Protein AF-A0A1I4N328-F1 (afdb_monomer_lite)

Structure (mmCIF, N/CA/C/O backbone):
data_AF-A0A1I4N328-F1
#
_entry.id   AF-A0A1I4N328-F1
#
loop_
_atom_site.group_PDB
_atom_site.id
_atom_site.type_symbol
_atom_site.label_atom_id
_atom_site.label_alt_id
_atom_site.label_comp_id
_atom_site.label_asym_id
_atom_site.label_entity_id
_atom_site.label_seq_id
_atom_site.pdbx_PDB_ins_code
_atom_site.Cartn_x
_atom_site.Cartn_y
_atom_site.Cartn_z
_atom_site.occupancy
_atom_site.B_iso_or_equiv
_atom_site.auth_seq_id
_atom_site.auth_comp_id
_atom_site.auth_asym_id
_atom_site.auth_atom_id
_atom_site.pdbx_PDB_model_num
ATOM 1 N N . MET A 1 1 ? -12.703 -2.774 26.890 1.00 71.81 1 MET A N 1
ATOM 2 C CA . MET A 1 1 ? -12.107 -1.416 26.944 1.00 71.81 1 MET A CA 1
ATOM 3 C C . MET A 1 1 ? -12.031 -0.893 25.522 1.00 71.81 1 MET A C 1
ATOM 5 O O . MET A 1 1 ? -11.618 -1.660 24.663 1.00 71.81 1 MET A O 1
ATOM 9 N N . SER A 1 2 ? -12.435 0.352 25.278 1.00 88.75 2 SER A N 1
ATOM 10 C CA . SER A 1 2 ? -12.557 0.912 23.923 1.00 88.75 2 SER A CA 1
ATOM 11 C C . SER A 1 2 ? -11.309 1.696 23.498 1.00 88.75 2 SER A C 1
ATOM 13 O O . SER A 1 2 ? -10.636 2.287 24.343 1.00 88.75 2 SER A O 1
ATOM 15 N N . TRP A 1 3 ? -11.019 1.693 22.199 1.00 92.25 3 TRP A N 1
ATOM 16 C CA . TRP A 1 3 ? -9.970 2.464 21.531 1.00 92.25 3 TRP A CA 1
ATOM 17 C C . TRP A 1 3 ? -10.588 3.616 20.745 1.00 92.25 3 TRP A C 1
ATOM 19 O O . TRP A 1 3 ? -11.633 3.428 20.118 1.00 92.25 3 TRP A O 1
ATOM 29 N N . LYS A 1 4 ? -9.945 4.788 20.756 1.00 91.75 4 LYS A N 1
ATOM 30 C CA . LYS A 1 4 ? -10.374 5.949 19.964 1.00 91.75 4 LYS A CA 1
ATOM 31 C C . LYS A 1 4 ? -9.717 5.916 18.589 1.00 91.75 4 LYS A C 1
ATOM 33 O O . LYS A 1 4 ? -8.501 5.766 18.498 1.00 91.75 4 LYS A O 1
ATOM 38 N N . VAL A 1 5 ? -10.515 6.065 17.536 1.00 92.44 5 VAL A N 1
ATOM 39 C CA . VAL A 1 5 ? -10.042 6.032 16.149 1.00 92.44 5 VAL A CA 1
ATOM 40 C C . VAL A 1 5 ? -10.015 7.445 15.582 1.00 92.44 5 VAL A C 1
ATOM 42 O O . VAL A 1 5 ? -11.017 8.162 15.638 1.00 92.44 5 VAL A O 1
ATOM 45 N N . PHE A 1 6 ? -8.873 7.820 15.017 1.00 91.12 6 PHE A N 1
ATOM 46 C CA . PHE A 1 6 ? -8.604 9.134 14.455 1.00 91.12 6 PHE A CA 1
ATOM 47 C C . PHE A 1 6 ? -8.142 9.020 13.007 1.00 91.12 6 PHE A C 1
ATOM 49 O O . PHE A 1 6 ? -7.295 8.188 12.681 1.00 91.12 6 PHE A O 1
ATOM 56 N N . LEU A 1 7 ? -8.673 9.887 12.150 1.00 88.88 7 LEU A N 1
ATOM 57 C CA . LEU A 1 7 ? -8.215 10.015 10.773 1.00 88.88 7 LEU A CA 1
ATOM 58 C C . LEU A 1 7 ? -6.897 10.796 10.738 1.00 88.88 7 LEU A C 1
ATOM 60 O O . LEU A 1 7 ? -6.819 11.903 11.276 1.00 88.88 7 LEU A O 1
ATOM 64 N N . LEU A 1 8 ? -5.885 10.220 10.096 1.00 85.31 8 LEU A N 1
ATOM 65 C CA . LEU A 1 8 ? -4.608 10.870 9.829 1.00 85.31 8 LEU A CA 1
ATOM 66 C C . LEU A 1 8 ? -4.720 11.756 8.585 1.00 85.31 8 LEU A C 1
ATOM 68 O O . LEU A 1 8 ? -5.348 11.378 7.594 1.00 85.31 8 LEU A O 1
ATOM 72 N N . ASN A 1 9 ? -4.081 12.923 8.628 1.00 71.56 9 ASN A N 1
ATOM 73 C CA . ASN A 1 9 ? -3.922 13.770 7.451 1.00 71.56 9 ASN A CA 1
ATOM 74 C C . ASN A 1 9 ? -2.887 13.141 6.503 1.00 71.56 9 ASN A C 1
ATOM 76 O O . ASN A 1 9 ? -1.918 12.533 6.957 1.00 71.56 9 ASN A O 1
ATOM 80 N N . SER A 1 10 ? -3.102 13.270 5.191 1.00 60.66 10 SER A N 1
ATOM 81 C CA . SER A 1 10 ? -2.151 12.832 4.163 1.00 60.66 10 SER A CA 1
ATOM 82 C C . SER A 1 10 ? -1.477 14.056 3.525 1.00 60.66 10 SER A C 1
ATOM 84 O O . SER A 1 10 ? -2.204 14.964 3.112 1.00 60.66 10 SER A O 1
ATOM 86 N N . PRO A 1 11 ? -0.135 14.095 3.407 1.00 56.44 11 PRO A N 1
ATOM 87 C CA . PRO A 1 11 ? 0.816 13.091 3.889 1.00 56.44 11 PRO A CA 1
ATOM 88 C C . PRO A 1 11 ? 0.934 13.105 5.420 1.00 56.44 11 PRO A C 1
ATOM 90 O O . PRO A 1 11 ? 0.831 14.154 6.051 1.00 56.44 11 PRO A O 1
ATOM 93 N N . VAL A 1 12 ? 1.167 11.932 6.014 1.00 56.50 12 VAL A N 1
ATOM 94 C CA . VAL A 1 12 ? 1.395 11.814 7.459 1.00 56.50 12 VAL A CA 1
ATOM 95 C C . VAL A 1 12 ? 2.742 12.463 7.777 1.00 56.50 12 VAL A C 1
ATOM 97 O O . VAL A 1 12 ? 3.786 11.908 7.443 1.00 56.50 12 VAL A O 1
ATOM 100 N N . ASN A 1 13 ? 2.749 13.639 8.403 1.00 55.22 13 ASN A N 1
ATOM 101 C CA . ASN A 1 13 ? 3.988 14.249 8.877 1.00 55.22 13 ASN A CA 1
ATOM 102 C C . ASN A 1 13 ? 4.376 13.633 10.235 1.00 55.22 13 ASN A C 1
ATOM 104 O O . ASN A 1 13 ? 3.537 13.506 11.124 1.00 55.22 13 ASN A O 1
ATOM 108 N N . TYR A 1 14 ? 5.649 13.278 10.438 1.00 51.28 14 TYR A N 1
ATOM 109 C CA . TYR A 1 14 ? 6.171 12.811 11.732 1.00 51.28 14 TYR A CA 1
ATOM 110 C C . TYR A 1 14 ? 5.912 13.801 12.882 1.00 51.28 14 TYR A C 1
ATOM 112 O O . TYR A 1 14 ? 5.736 13.385 14.030 1.00 51.28 14 TYR A O 1
ATOM 120 N N . GLU A 1 15 ? 5.817 15.100 12.592 1.00 55.31 15 GLU A N 1
ATOM 121 C CA . GLU A 1 15 ? 5.377 16.091 13.576 1.00 55.31 15 GLU A CA 1
ATOM 122 C C . GLU A 1 15 ? 3.920 15.880 14.012 1.00 55.31 15 GLU A C 1
ATOM 124 O O . GLU A 1 15 ? 3.617 16.006 15.202 1.00 55.31 15 GLU A O 1
ATOM 129 N N . ASP A 1 16 ? 3.032 15.487 13.096 1.00 55.09 16 ASP A N 1
ATOM 130 C CA . ASP A 1 16 ? 1.643 15.145 13.416 1.00 55.09 16 ASP A CA 1
ATOM 131 C C . ASP A 1 16 ? 1.570 13.872 14.261 1.00 55.09 16 ASP A C 1
ATOM 133 O O . ASP A 1 16 ? 0.737 13.802 15.153 1.00 55.09 16 ASP A O 1
ATOM 137 N N . ILE A 1 17 ? 2.488 12.916 14.072 1.00 53.97 17 ILE A N 1
ATOM 138 C CA . ILE A 1 17 ? 2.623 11.704 14.906 1.00 53.97 17 ILE A CA 1
ATOM 139 C C . ILE A 1 17 ? 3.066 12.049 16.341 1.00 53.97 17 ILE A C 1
ATOM 141 O O . ILE A 1 17 ? 2.652 11.423 17.320 1.00 53.97 17 ILE A O 1
ATOM 145 N N . SER A 1 18 ? 3.932 13.055 16.494 1.00 54.38 18 SER A N 1
ATOM 146 C CA . SER A 1 18 ? 4.355 13.530 17.816 1.00 54.38 18 SER A CA 1
ATOM 147 C C . SER A 1 18 ? 3.244 14.297 18.545 1.00 54.38 18 SER A C 1
ATOM 149 O O . SER A 1 18 ? 3.065 14.106 19.749 1.00 54.38 18 SER A O 1
ATOM 151 N N . LYS A 1 19 ? 2.448 15.091 17.811 1.00 54.59 19 LYS A N 1
ATOM 152 C CA . LYS A 1 19 ? 1.283 15.833 18.323 1.00 54.59 19 LYS A CA 1
ATOM 153 C C . LYS A 1 19 ? 0.058 14.925 18.513 1.00 54.59 19 LYS A C 1
ATOM 155 O O . LYS A 1 19 ? -0.740 15.153 19.413 1.00 54.59 19 LYS A O 1
ATOM 160 N N . SER A 1 20 ? -0.056 13.829 17.760 1.00 53.00 20 SER A N 1
ATOM 161 C CA . SER A 1 20 ? -1.142 12.846 17.881 1.00 53.00 20 SER A CA 1
ATOM 162 C C . SER A 1 20 ? -1.080 12.017 19.158 1.00 53.00 20 SER A C 1
ATOM 164 O O . SER A 1 20 ? -2.052 11.335 19.479 1.00 53.00 20 SER A O 1
ATOM 166 N N . ARG A 1 21 ? 0.030 12.071 19.908 1.00 53.22 21 ARG A N 1
ATOM 167 C CA . ARG A 1 21 ? 0.123 11.452 21.237 1.00 53.22 21 ARG A CA 1
ATOM 168 C C . ARG A 1 21 ? -0.888 12.038 22.225 1.00 53.22 21 ARG A C 1
ATOM 170 O O . ARG A 1 21 ? -1.267 11.329 23.143 1.00 53.22 21 ARG A O 1
ATOM 177 N N . THR A 1 22 ? -1.371 13.266 22.019 1.00 58.72 22 THR A N 1
ATOM 178 C CA . THR A 1 22 ? -2.472 13.847 22.813 1.00 58.72 22 THR A CA 1
ATOM 179 C C . THR A 1 22 ? -3.839 13.705 22.134 1.00 58.72 22 THR A C 1
ATOM 181 O O . THR A 1 22 ? -4.870 13.761 22.803 1.00 58.72 22 THR A O 1
ATOM 184 N N . GLY A 1 23 ? -3.865 13.429 20.824 1.00 54.50 23 GLY A N 1
ATOM 185 C CA . GLY A 1 23 ? -5.084 13.386 20.006 1.00 54.50 23 GLY A CA 1
ATOM 186 C C . GLY A 1 23 ? -5.570 14.769 19.555 1.00 54.50 23 GLY A C 1
ATOM 187 O O . GLY A 1 23 ? -6.624 14.867 18.927 1.00 54.50 23 GLY A O 1
ATOM 188 N N . ASP A 1 24 ? -4.815 15.830 19.848 1.00 61.28 24 ASP A N 1
ATOM 189 C CA . ASP A 1 24 ? -5.171 17.193 19.465 1.00 61.28 24 ASP A CA 1
ATOM 190 C C . ASP A 1 24 ? -5.041 17.387 17.944 1.00 61.28 24 ASP A C 1
ATOM 192 O O . ASP A 1 24 ? -4.080 16.940 17.320 1.00 61.28 24 ASP A O 1
ATOM 196 N N . ASN A 1 25 ? -6.019 18.070 17.341 1.00 66.81 25 ASN A N 1
ATOM 197 C CA . ASN A 1 25 ? -6.123 18.369 15.901 1.00 66.81 25 ASN A CA 1
ATOM 198 C C . ASN A 1 25 ? -6.338 17.178 14.946 1.00 66.81 25 ASN A C 1
ATOM 200 O O . ASN A 1 25 ? -6.418 17.395 13.736 1.00 66.81 25 ASN A O 1
ATOM 204 N N . LEU A 1 26 ? -6.495 15.947 15.441 1.00 74.00 26 LEU A N 1
ATOM 205 C CA . LEU A 1 26 ? -6.933 14.827 14.606 1.00 74.00 26 LEU A CA 1
ATOM 206 C C . LEU A 1 26 ? -8.454 14.680 14.628 1.00 74.00 26 LEU A C 1
ATOM 208 O O . LEU A 1 26 ? -9.097 14.810 15.668 1.00 74.00 26 LEU A O 1
ATOM 212 N N . LYS A 1 27 ? -9.044 14.357 13.474 1.00 84.62 27 LYS A N 1
ATOM 213 C CA . LYS A 1 27 ? -10.492 14.153 13.363 1.00 84.62 27 LYS A CA 1
ATOM 214 C C . LYS A 1 27 ? -10.873 12.801 13.988 1.00 84.62 27 LYS A C 1
ATOM 216 O O . LYS A 1 27 ? -10.490 11.771 13.427 1.00 84.62 27 LYS A O 1
ATOM 221 N N . PRO A 1 28 ? -11.641 12.757 15.094 1.00 90.06 28 PRO A N 1
ATOM 222 C CA . PRO A 1 28 ? -12.161 11.500 15.613 1.00 90.06 28 PRO A CA 1
ATOM 223 C C . PRO A 1 28 ? -13.210 10.948 14.645 1.00 90.06 28 PRO A C 1
ATOM 225 O O . PRO A 1 28 ? -14.070 11.686 14.161 1.00 90.06 28 PRO A O 1
ATOM 228 N N . ILE A 1 29 ? -13.146 9.649 14.365 1.00 92.81 29 ILE A N 1
ATOM 229 C CA . ILE A 1 29 ? -14.078 8.987 13.440 1.00 92.81 29 ILE A CA 1
ATOM 230 C C . ILE A 1 29 ? -14.885 7.864 14.092 1.00 92.81 29 ILE A C 1
ATOM 232 O O . ILE A 1 29 ? -15.904 7.454 13.542 1.00 92.81 29 ILE A O 1
ATOM 236 N N . GLY A 1 30 ? -14.475 7.383 15.270 1.00 92.12 30 GLY A N 1
ATOM 237 C CA . GLY A 1 30 ? -15.235 6.371 15.995 1.00 92.12 30 GLY A CA 1
ATOM 238 C C . GLY A 1 30 ? -14.509 5.760 17.188 1.00 92.12 30 GLY A C 1
ATOM 239 O O . GLY A 1 30 ? -13.422 6.188 17.583 1.00 92.12 30 GLY A O 1
ATOM 240 N N . LEU A 1 31 ? -15.142 4.735 17.755 1.00 93.19 31 LEU A N 1
ATOM 241 C CA . LEU A 1 31 ? -14.604 3.893 18.817 1.00 93.19 31 LEU A CA 1
ATOM 242 C C . LEU A 1 31 ? -14.672 2.433 18.377 1.00 93.19 31 LEU A C 1
ATOM 244 O O . LEU A 1 31 ? -15.659 2.023 17.768 1.00 93.19 31 LEU A O 1
ATOM 248 N N . ILE A 1 32 ? -13.677 1.634 18.754 1.00 93.56 32 ILE A N 1
ATOM 249 C CA . ILE A 1 32 ? -13.736 0.175 18.603 1.00 93.56 32 ILE A CA 1
ATOM 250 C C . ILE A 1 32 ? -13.428 -0.519 19.926 1.00 93.56 32 ILE A C 1
ATOM 252 O O . ILE A 1 32 ? -12.672 -0.013 20.752 1.00 93.56 32 ILE A O 1
ATOM 256 N N . ASN A 1 33 ? -14.024 -1.689 20.149 1.00 92.69 33 ASN A N 1
ATOM 257 C CA . ASN A 1 33 ? -13.900 -2.423 21.417 1.00 92.69 33 ASN A CA 1
ATOM 258 C C . ASN A 1 33 ? -12.839 -3.530 21.389 1.00 92.69 33 ASN A C 1
ATOM 260 O O . ASN A 1 33 ? -12.570 -4.148 22.420 1.00 92.69 33 ASN A O 1
ATOM 264 N N . THR A 1 34 ? -12.221 -3.739 20.229 1.00 89.31 34 THR A N 1
AT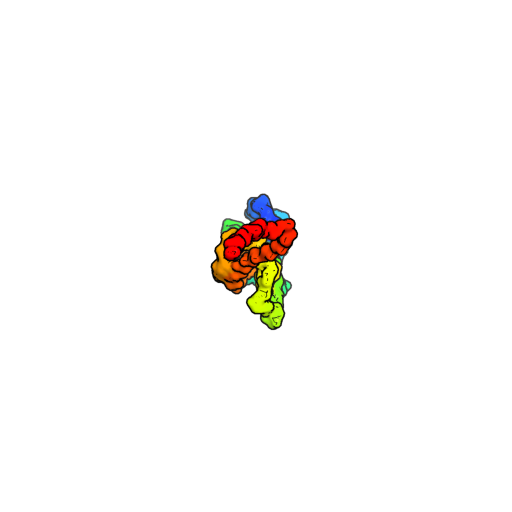OM 265 C CA . THR A 1 34 ? -11.178 -4.738 20.000 1.00 89.31 34 THR A CA 1
ATOM 266 C C . THR A 1 34 ? -9.884 -4.020 19.654 1.00 89.31 34 THR A C 1
ATOM 268 O O . THR A 1 34 ? -9.903 -3.031 18.927 1.00 89.31 34 THR A O 1
ATOM 271 N N . LYS A 1 35 ? -8.757 -4.499 20.189 1.00 90.31 35 LYS A N 1
ATOM 272 C CA . LYS A 1 35 ? -7.431 -3.992 19.824 1.00 90.31 35 LYS A CA 1
ATOM 273 C C . LYS A 1 35 ? -7.072 -4.522 18.426 1.00 90.31 35 LYS A C 1
ATOM 275 O O . LYS A 1 35 ? -6.936 -5.741 18.312 1.00 90.31 35 LYS A O 1
ATOM 280 N N . PRO A 1 36 ? -6.879 -3.662 17.414 1.00 92.31 36 PRO A N 1
ATOM 281 C CA . PRO A 1 36 ? -6.391 -4.097 16.118 1.00 92.31 36 PRO A CA 1
ATOM 282 C C . PRO A 1 36 ? -4.864 -4.205 16.137 1.00 92.31 36 PRO A C 1
ATOM 284 O O . PRO A 1 36 ? -4.191 -3.785 17.089 1.00 92.31 36 PRO A O 1
ATOM 287 N N . LYS A 1 37 ? -4.316 -4.773 15.074 1.00 92.88 37 LYS A N 1
ATOM 288 C CA . LYS A 1 37 ? -2.898 -4.737 14.731 1.00 92.88 37 LYS A CA 1
ATOM 289 C C . LYS A 1 37 ? -2.648 -3.622 13.720 1.00 92.88 37 LYS A C 1
ATOM 291 O O . LYS A 1 37 ? -3.556 -3.154 13.039 1.00 92.88 37 LYS A O 1
ATOM 296 N N . ILE A 1 38 ? -1.393 -3.189 13.638 1.00 90.44 38 ILE A N 1
ATOM 297 C CA . ILE A 1 38 ? -0.947 -2.387 12.496 1.00 90.44 38 ILE A CA 1
ATOM 298 C C . ILE A 1 38 ? -1.174 -3.223 11.234 1.00 90.44 38 ILE A C 1
ATOM 300 O O . ILE A 1 38 ? -0.979 -4.439 11.273 1.00 90.44 38 ILE A O 1
ATOM 304 N N . SER A 1 39 ? -1.608 -2.560 10.165 1.00 89.50 39 SER A N 1
ATOM 305 C CA . SER A 1 39 ? -2.001 -3.156 8.887 1.00 89.50 39 SER A CA 1
ATOM 306 C C . SER A 1 39 ? -3.352 -3.880 8.851 1.00 89.50 39 SER A C 1
ATOM 308 O O . SER A 1 39 ? -3.757 -4.311 7.774 1.00 89.50 39 SER A O 1
ATOM 310 N N . ASP A 1 40 ? -4.091 -3.951 9.963 1.00 94.50 40 ASP A N 1
ATOM 311 C CA . ASP A 1 40 ? -5.503 -4.348 9.918 1.00 94.50 40 ASP A CA 1
ATOM 312 C C . ASP A 1 40 ? -6.349 -3.280 9.197 1.00 94.50 40 ASP A C 1
ATOM 314 O O . ASP A 1 40 ? -5.996 -2.096 9.154 1.00 94.50 40 ASP A O 1
ATOM 318 N N . ASN A 1 41 ? -7.520 -3.686 8.699 1.00 95.12 41 ASN A N 1
ATOM 319 C CA . ASN A 1 41 ? -8.535 -2.787 8.152 1.00 95.12 41 ASN A CA 1
ATOM 320 C C . ASN A 1 41 ? -9.755 -2.727 9.082 1.00 95.12 41 ASN A C 1
ATOM 322 O O 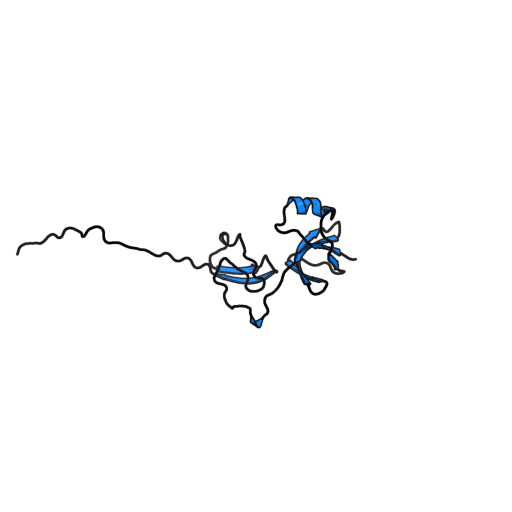. ASN A 1 41 ? -10.227 -3.745 9.588 1.00 95.12 41 ASN A O 1
ATOM 326 N N . LEU A 1 42 ? -10.273 -1.521 9.310 1.00 95.19 42 LEU A N 1
ATOM 327 C CA . LEU A 1 42 ? -11.451 -1.250 10.129 1.00 95.19 42 LEU A CA 1
ATOM 328 C C . LEU A 1 42 ? -12.591 -0.750 9.248 1.00 95.19 42 LEU A C 1
ATOM 330 O O . LEU A 1 42 ? -12.387 0.141 8.428 1.00 95.19 42 LEU A O 1
ATOM 334 N N . GLN A 1 43 ? -13.803 -1.248 9.477 1.00 94.00 43 GLN A N 1
ATOM 335 C CA . GLN A 1 43 ? -15.010 -0.697 8.866 1.00 94.00 43 GLN A CA 1
ATOM 336 C C . GLN A 1 43 ? -15.771 0.147 9.893 1.00 94.00 43 GLN A C 1
ATOM 338 O O . GLN A 1 43 ? -16.178 -0.353 10.942 1.00 94.00 43 GLN A O 1
ATOM 343 N N . ILE A 1 44 ? -15.959 1.435 9.603 1.00 93.81 44 ILE A N 1
ATOM 344 C CA . ILE A 1 44 ? -16.685 2.383 10.460 1.00 93.81 44 ILE A CA 1
ATOM 345 C C . ILE A 1 44 ? -17.618 3.198 9.564 1.00 93.81 44 ILE A C 1
ATOM 347 O O . ILE A 1 44 ? -17.163 3.827 8.614 1.00 93.81 44 ILE A O 1
ATOM 351 N N . ASN A 1 45 ? -18.923 3.200 9.855 1.00 92.31 45 ASN A N 1
ATOM 352 C CA . ASN A 1 45 ? -19.937 3.924 9.070 1.00 92.31 45 ASN A CA 1
ATOM 353 C C . ASN A 1 45 ? -19.864 3.630 7.555 1.00 92.31 45 ASN A C 1
ATOM 355 O O . ASN A 1 45 ? -19.864 4.552 6.742 1.00 92.31 45 ASN A O 1
ATOM 359 N N . ASN A 1 46 ? -19.760 2.349 7.183 1.00 91.75 46 ASN A N 1
ATOM 360 C CA . ASN A 1 46 ? -19.619 1.858 5.802 1.00 91.75 46 ASN A CA 1
ATOM 361 C C . ASN A 1 46 ? -18.374 2.342 5.037 1.00 91.75 46 ASN A C 1
ATOM 363 O O . ASN A 1 46 ? -18.261 2.082 3.845 1.00 91.75 46 ASN A O 1
ATOM 367 N N . LYS A 1 47 ? -17.425 2.996 5.706 1.00 94.25 47 LYS A N 1
ATOM 368 C CA . LYS A 1 47 ? -16.119 3.341 5.144 1.00 94.25 47 LYS A CA 1
ATOM 369 C C . LYS A 1 47 ? -15.047 2.421 5.700 1.00 94.25 47 LYS A C 1
ATOM 371 O O . LYS A 1 47 ? -15.166 1.948 6.834 1.00 94.25 47 LYS A O 1
ATOM 376 N N . ILE A 1 48 ? -14.010 2.188 4.904 1.00 94.69 48 ILE A N 1
ATOM 377 C CA . ILE A 1 48 ? -12.889 1.329 5.272 1.00 94.69 48 ILE A CA 1
ATOM 378 C C . ILE A 1 48 ? -11.681 2.199 5.602 1.00 94.69 48 ILE A C 1
ATOM 380 O O . ILE A 1 48 ? -11.395 3.202 4.947 1.00 94.69 48 ILE A O 1
ATOM 384 N N . TYR A 1 49 ? -10.982 1.811 6.659 1.00 94.06 49 TYR A N 1
ATOM 385 C CA . TYR A 1 49 ? -9.860 2.540 7.212 1.00 94.06 49 TYR A CA 1
ATOM 386 C C . TYR A 1 49 ? -8.696 1.593 7.485 1.00 94.06 49 TYR A C 1
ATOM 388 O O . TYR A 1 49 ? -8.855 0.616 8.213 1.00 94.06 49 TYR A O 1
ATOM 396 N N . HIS A 1 50 ? -7.521 1.903 6.949 1.00 94.00 50 HIS A N 1
ATOM 397 C CA . HIS A 1 50 ? -6.303 1.136 7.185 1.00 94.00 50 HIS A CA 1
ATOM 398 C C . HIS A 1 50 ? -5.608 1.596 8.470 1.00 94.00 50 HIS A C 1
ATOM 400 O O . HIS A 1 50 ? -5.408 2.799 8.664 1.00 94.00 50 HIS A O 1
ATOM 406 N N . VAL A 1 51 ? -5.229 0.662 9.348 1.00 93.06 51 VAL A N 1
ATOM 407 C CA . VAL A 1 51 ? -4.547 0.968 10.614 1.00 93.06 51 VAL A CA 1
ATOM 408 C C . VAL A 1 51 ? -3.069 1.247 10.373 1.00 93.06 51 VAL A C 1
ATOM 410 O O . VAL A 1 51 ? -2.272 0.338 10.151 1.00 93.06 51 VAL A O 1
ATOM 413 N N . CYS A 1 52 ? -2.691 2.518 10.504 1.00 88.31 52 CYS A N 1
ATOM 414 C CA . CYS A 1 52 ? -1.319 2.984 10.302 1.00 88.31 52 CYS A CA 1
ATOM 415 C C . CYS A 1 52 ? -0.545 3.144 11.618 1.00 88.31 52 CYS A C 1
ATOM 417 O O . CYS A 1 52 ? 0.683 3.149 11.615 1.00 88.31 52 CYS A O 1
ATOM 419 N N . MET A 1 53 ? -1.240 3.312 12.749 1.00 87.75 53 MET A N 1
ATOM 420 C CA . MET A 1 53 ? -0.604 3.624 14.031 1.00 87.75 53 MET A CA 1
ATOM 421 C C . MET A 1 53 ? -1.424 3.139 15.226 1.00 87.75 53 MET A C 1
ATOM 423 O O . MET A 1 53 ? -2.649 3.265 15.240 1.00 87.75 53 MET A O 1
ATOM 427 N N . LEU A 1 54 ? -0.728 2.674 16.269 1.00 89.56 54 LEU A N 1
ATOM 428 C CA . LEU A 1 54 ? -1.292 2.367 17.584 1.00 89.56 54 LEU A CA 1
ATOM 429 C C . LEU A 1 54 ? -0.545 3.137 18.679 1.00 89.56 54 LEU A C 1
ATOM 431 O O . LEU A 1 54 ? 0.670 3.002 18.811 1.00 89.56 54 LEU A O 1
ATOM 435 N N . VAL A 1 55 ? -1.275 3.887 19.505 1.00 86.88 55 VAL A N 1
ATOM 436 C CA . VAL A 1 55 ? -0.747 4.534 20.718 1.00 86.88 55 VAL A CA 1
ATOM 437 C C . VAL A 1 55 ? -1.323 3.807 21.928 1.00 86.88 55 VAL A C 1
ATOM 439 O O . VAL A 1 55 ? -2.505 3.941 22.239 1.00 86.88 55 VAL A O 1
ATOM 442 N N . PHE A 1 56 ? -0.502 2.988 22.587 1.00 84.62 56 PHE A N 1
ATOM 443 C CA . PHE A 1 56 ? -0.966 2.062 23.627 1.00 84.62 56 PHE A CA 1
ATOM 444 C C . PHE A 1 56 ? -1.415 2.744 24.918 1.00 84.62 56 PHE A C 1
ATOM 446 O O . PHE A 1 56 ? -2.435 2.341 25.476 1.00 84.62 56 PHE A O 1
ATOM 453 N N . GLU A 1 57 ? -0.669 3.749 25.376 1.00 83.12 57 GLU A N 1
ATOM 454 C CA . GLU A 1 57 ? -0.935 4.456 26.637 1.00 83.12 57 GLU A CA 1
ATOM 455 C C . GLU A 1 57 ? -2.313 5.133 26.602 1.00 83.12 57 GLU A C 1
ATOM 457 O O . GLU A 1 57 ? -3.150 4.892 27.471 1.00 83.12 57 GLU A O 1
ATOM 462 N N . GLU A 1 58 ? -2.597 5.852 25.515 1.00 79.81 58 GLU A N 1
ATOM 463 C CA . GLU A 1 58 ? -3.844 6.603 25.318 1.00 79.81 58 GLU A CA 1
ATOM 464 C C . GLU A 1 58 ? -4.962 5.802 24.621 1.00 79.81 58 GLU A C 1
ATOM 466 O O . GLU A 1 58 ? -6.108 6.248 24.528 1.00 79.81 58 GLU A O 1
ATOM 471 N N . LYS A 1 59 ? -4.653 4.589 24.139 1.00 87.38 59 LYS A N 1
ATOM 472 C CA . LYS A 1 59 ? -5.541 3.727 23.331 1.00 87.38 59 LYS A CA 1
ATOM 473 C C . LYS A 1 59 ? -6.061 4.417 22.071 1.00 87.38 59 LYS A C 1
ATOM 475 O O . LYS A 1 59 ? -7.260 4.367 21.769 1.00 87.38 59 LYS A O 1
ATOM 480 N N . TYR A 1 60 ? -5.160 5.053 21.328 1.00 88.94 60 TYR A N 1
ATOM 481 C CA . TYR A 1 60 ? -5.481 5.708 20.060 1.00 88.94 60 TYR A CA 1
ATOM 482 C C . TYR A 1 60 ? -5.081 4.853 18.869 1.00 88.94 60 TYR A C 1
ATOM 484 O O . TYR A 1 60 ? -4.094 4.115 18.905 1.00 88.94 60 TYR A O 1
ATOM 492 N N . ILE A 1 61 ? -5.866 4.979 17.809 1.00 91.19 61 ILE A N 1
ATOM 493 C CA . ILE A 1 61 ? -5.647 4.325 16.529 1.00 91.19 61 ILE A CA 1
ATOM 494 C C . ILE A 1 61 ? -5.635 5.420 15.476 1.00 91.19 61 ILE A C 1
ATOM 496 O O . ILE A 1 61 ? -6.637 6.110 15.290 1.00 91.19 61 ILE A O 1
ATOM 500 N N . GLY A 1 62 ? -4.497 5.576 14.810 1.00 89.31 62 GLY A N 1
ATOM 501 C CA . GLY A 1 62 ? -4.374 6.432 13.639 1.00 89.31 62 GLY A CA 1
ATOM 502 C C . GLY A 1 62 ? -4.678 5.619 12.392 1.00 89.31 62 GLY A C 1
ATOM 503 O O . GLY A 1 62 ? -4.048 4.581 12.167 1.00 89.31 62 GLY A O 1
ATOM 504 N N . VAL A 1 63 ? -5.633 6.082 11.593 1.00 91.31 63 VAL A N 1
ATOM 505 C CA . VAL A 1 63 ? -6.039 5.403 10.363 1.00 91.31 63 VAL A CA 1
ATOM 506 C C . VAL A 1 63 ? -6.033 6.322 9.153 1.00 91.31 63 VAL A C 1
ATOM 508 O O . VAL A 1 63 ? -6.196 7.534 9.278 1.00 91.31 63 VAL A O 1
ATOM 511 N N . ARG A 1 64 ? -5.914 5.726 7.969 1.00 91.12 64 ARG A N 1
ATOM 512 C CA . ARG A 1 64 ? -6.130 6.382 6.674 1.00 91.12 64 ARG A CA 1
ATOM 513 C C . ARG A 1 64 ? -7.387 5.805 6.028 1.00 91.12 64 ARG A C 1
ATOM 515 O O . ARG A 1 64 ? -7.573 4.593 6.057 1.00 91.12 64 ARG A O 1
ATOM 522 N N . GLU A 1 65 ? -8.248 6.652 5.468 1.00 92.75 65 GLU A N 1
ATOM 523 C CA . GLU A 1 65 ? -9.393 6.183 4.670 1.00 92.75 65 GLU A CA 1
ATOM 524 C C . GLU A 1 65 ? -8.880 5.510 3.393 1.00 92.75 65 GLU A C 1
ATOM 526 O O . GLU A 1 65 ? -7.993 6.051 2.731 1.00 92.75 65 GLU A O 1
ATOM 531 N N . ILE A 1 66 ? -9.412 4.332 3.075 1.00 92.38 66 ILE A N 1
ATOM 532 C CA . ILE A 1 66 ? -9.079 3.589 1.860 1.00 92.38 66 ILE A CA 1
ATOM 533 C C . ILE A 1 66 ? -10.356 3.143 1.150 1.00 92.38 66 ILE A C 1
ATOM 535 O O . ILE A 1 66 ? -11.407 2.965 1.769 1.00 92.38 66 ILE A O 1
ATOM 539 N N . SER A 1 67 ? -10.236 2.927 -0.152 1.00 91.31 67 SER A N 1
ATOM 540 C CA . SER A 1 67 ? -11.231 2.255 -0.980 1.00 91.31 67 SER A CA 1
ATOM 541 C C . SER A 1 67 ? -10.590 1.038 -1.626 1.00 91.31 67 SER A C 1
ATOM 543 O O . SER A 1 67 ? -9.398 1.058 -1.940 1.00 91.31 67 SER A O 1
ATOM 545 N N . PHE A 1 68 ? -11.391 -0.001 -1.824 1.00 90.38 68 PHE A N 1
ATOM 546 C CA . PHE A 1 68 ? -11.024 -1.115 -2.681 1.00 90.38 68 PHE A CA 1
ATOM 547 C C . PHE A 1 68 ? -11.697 -0.944 -4.038 1.00 90.38 68 PHE A C 1
ATOM 549 O O . PHE A 1 68 ? -12.795 -0.392 -4.113 1.00 90.38 68 PHE A O 1
ATOM 556 N N . VAL A 1 69 ? -11.010 -1.386 -5.081 1.00 86.94 69 VAL A N 1
ATOM 557 C CA . VAL A 1 69 ? -11.619 -1.679 -6.377 1.00 86.94 69 VAL A CA 1
ATOM 558 C C . VAL A 1 69 ? -12.501 -2.918 -6.204 1.00 86.94 69 VAL A C 1
ATOM 560 O O . VAL A 1 69 ? -12.178 -3.785 -5.385 1.00 86.94 69 VAL A O 1
ATOM 563 N N . ASP A 1 70 ? -13.623 -2.978 -6.919 1.00 82.69 70 ASP A N 1
ATOM 564 C CA . ASP A 1 70 ? -14.503 -4.147 -6.879 1.00 82.69 70 ASP A CA 1
ATOM 565 C C . ASP A 1 70 ? -13.736 -5.394 -7.344 1.00 82.69 70 ASP A C 1
ATOM 567 O O . ASP A 1 70 ? -12.893 -5.306 -8.233 1.00 82.69 70 ASP A O 1
ATOM 571 N N . GLU A 1 71 ? -14.007 -6.560 -6.746 1.00 78.12 71 GLU A N 1
ATOM 572 C CA . GLU A 1 71 ? -13.255 -7.794 -7.047 1.00 78.12 71 GLU A CA 1
ATOM 573 C C . GLU A 1 71 ? -13.273 -8.142 -8.546 1.00 78.12 71 GLU A C 1
ATOM 575 O O . GLU A 1 71 ? -12.259 -8.592 -9.075 1.00 78.12 71 GLU A O 1
ATOM 580 N N . ASP A 1 72 ? -14.384 -7.861 -9.235 1.00 79.12 72 ASP A N 1
ATOM 581 C CA . ASP A 1 72 ? -14.552 -8.080 -10.679 1.00 79.12 72 ASP A CA 1
ATOM 582 C C . ASP A 1 72 ? -13.755 -7.085 -11.553 1.00 79.12 72 ASP A C 1
ATOM 584 O O . ASP A 1 72 ? -13.582 -7.308 -12.751 1.00 79.12 72 ASP A O 1
ATOM 588 N N . GLU A 1 73 ? -13.285 -5.979 -10.969 1.00 73.50 73 GLU A N 1
ATOM 589 C CA . GLU A 1 73 ? -12.512 -4.914 -11.623 1.00 73.50 73 GLU A CA 1
ATOM 590 C C . GLU A 1 73 ? -11.012 -4.973 -11.284 1.00 73.50 73 GLU A C 1
ATOM 592 O O . GLU A 1 73 ? -10.228 -4.158 -11.781 1.00 73.50 73 GLU A O 1
ATOM 597 N N . VAL A 1 74 ? -10.586 -5.921 -10.442 1.00 76.12 74 VAL A N 1
ATOM 598 C CA . VAL A 1 74 ? -9.168 -6.127 -10.143 1.00 76.12 74 VAL A CA 1
ATOM 599 C C . VAL A 1 74 ? -8.489 -6.681 -11.393 1.00 76.12 74 VAL A C 1
ATOM 601 O O . VAL A 1 74 ? -8.620 -7.860 -11.715 1.00 76.12 74 VAL A O 1
ATOM 604 N N . ASP A 1 75 ? -7.747 -5.826 -12.098 1.00 65.88 75 ASP A N 1
ATOM 605 C CA . ASP A 1 75 ? -6.859 -6.276 -13.167 1.00 65.88 75 ASP A CA 1
ATOM 606 C C . ASP A 1 75 ? -5.807 -7.232 -12.583 1.00 65.88 75 ASP A C 1
ATOM 608 O O . ASP A 1 75 ? -5.207 -6.968 -11.532 1.00 65.88 75 ASP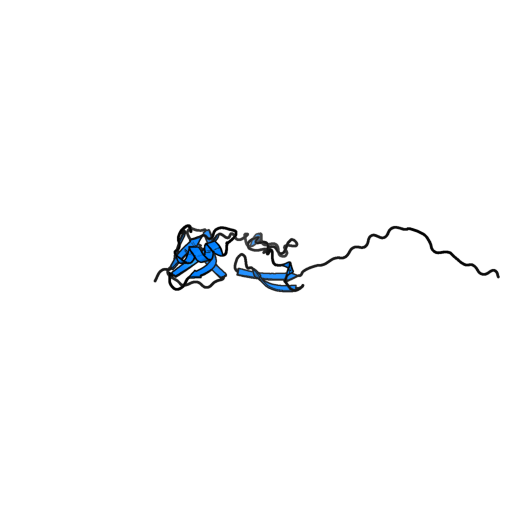 A O 1
ATOM 612 N N . GLU A 1 76 ? -5.572 -8.343 -13.280 1.00 65.50 76 GLU A N 1
ATOM 613 C CA . GLU A 1 76 ? -4.540 -9.313 -12.933 1.00 65.50 76 GLU A CA 1
ATOM 614 C C . GLU A 1 76 ? -3.138 -8.679 -12.950 1.00 65.50 76 GLU A C 1
ATOM 616 O O . GLU A 1 76 ? -2.227 -9.196 -12.299 1.00 65.50 76 GLU A O 1
ATOM 621 N N . THR A 1 77 ? -2.912 -7.575 -13.681 1.00 64.62 77 THR A N 1
ATOM 622 C CA . THR A 1 77 ? -1.610 -6.889 -13.713 1.00 64.62 77 THR A CA 1
ATOM 623 C C . THR A 1 77 ? -1.735 -5.380 -13.938 1.00 64.62 77 THR A C 1
ATOM 625 O O . THR A 1 77 ? -2.070 -4.926 -15.024 1.00 64.62 77 THR A O 1
ATOM 628 N N . VAL A 1 78 ? -1.335 -4.576 -12.945 1.00 69.31 78 VAL A N 1
ATOM 629 C CA . VAL A 1 78 ? -1.137 -3.129 -13.137 1.00 69.31 78 VAL A CA 1
ATOM 630 C C . VAL A 1 78 ? 0.310 -2.868 -13.554 1.00 69.31 78 VAL A C 1
ATOM 632 O O . VAL A 1 78 ? 1.238 -3.100 -12.781 1.00 69.31 78 VAL A O 1
ATOM 635 N N . GLU A 1 79 ? 0.513 -2.398 -14.786 1.00 66.38 79 GLU A N 1
ATOM 636 C CA . GLU A 1 79 ? 1.852 -2.282 -15.389 1.00 66.38 79 GLU A CA 1
ATOM 637 C C . GLU A 1 79 ? 2.603 -0.983 -15.041 1.00 66.38 79 GLU A C 1
ATOM 639 O O . GLU A 1 79 ? 3.778 -0.840 -15.381 1.00 66.38 79 GLU A O 1
ATOM 644 N N . GLU A 1 80 ? 1.970 -0.042 -14.333 1.00 70.25 80 GLU A N 1
ATOM 645 C CA . GLU A 1 80 ? 2.530 1.292 -14.100 1.00 70.25 80 GLU A CA 1
ATOM 646 C C . GLU A 1 80 ? 2.785 1.608 -12.615 1.00 70.25 80 GLU A C 1
ATOM 648 O O . GLU A 1 80 ? 1.956 1.357 -11.736 1.00 70.25 80 GLU A O 1
ATOM 653 N N . ASN A 1 81 ? 3.945 2.227 -12.350 1.00 77.56 81 ASN A N 1
ATOM 654 C CA . ASN A 1 81 ? 4.308 2.919 -11.103 1.00 77.56 81 ASN A CA 1
ATOM 655 C C . ASN A 1 81 ? 4.145 2.127 -9.791 1.00 77.56 81 ASN A C 1
ATOM 657 O O . ASN A 1 81 ? 3.929 2.732 -8.749 1.00 77.56 81 ASN A O 1
ATOM 661 N N . PHE A 1 82 ? 4.261 0.794 -9.810 1.00 87.31 82 PHE A N 1
ATOM 662 C CA . PHE A 1 82 ? 4.036 -0.046 -8.620 1.00 87.31 82 PHE A CA 1
ATOM 663 C C . PHE A 1 82 ? 2.706 0.305 -7.924 1.00 87.31 82 PHE A C 1
ATOM 665 O O . PHE A 1 82 ? 2.644 0.703 -6.758 1.00 87.31 82 PHE A O 1
ATOM 672 N N . THR A 1 83 ? 1.621 0.215 -8.686 1.00 91.00 83 THR A N 1
ATOM 673 C CA . THR A 1 83 ? 0.278 0.525 -8.195 1.00 91.00 83 THR A CA 1
ATOM 674 C C . THR A 1 83 ? -0.376 -0.737 -7.643 1.00 91.00 83 THR A C 1
ATOM 676 O O . THR A 1 83 ? -0.426 -1.770 -8.307 1.00 91.00 83 THR A O 1
ATOM 679 N N . CYS A 1 84 ? -0.897 -0.674 -6.418 1.00 91.38 84 CYS A N 1
ATOM 680 C CA . CYS A 1 84 ? -1.637 -1.785 -5.834 1.00 91.38 84 CYS A CA 1
ATOM 681 C C . CYS A 1 84 ? -2.952 -2.016 -6.599 1.00 91.38 84 CYS A C 1
ATOM 683 O O . CYS A 1 84 ? -3.777 -1.100 -6.627 1.00 91.38 84 CYS A O 1
ATOM 685 N N . PRO A 1 85 ? -3.216 -3.228 -7.119 1.00 91.62 85 PRO A N 1
ATOM 686 C CA . PRO A 1 85 ? -4.426 -3.494 -7.901 1.00 91.62 85 PRO A CA 1
ATOM 687 C C . PRO A 1 85 ? -5.702 -3.374 -7.054 1.00 91.62 85 PRO A C 1
ATOM 689 O O . PRO A 1 85 ? -6.742 -2.944 -7.538 1.00 91.62 85 PRO A O 1
ATOM 692 N N . TYR A 1 86 ? -5.603 -3.658 -5.752 1.00 92.00 86 TYR A N 1
ATOM 693 C CA . TYR A 1 86 ? -6.747 -3.651 -4.844 1.00 92.00 86 TYR A CA 1
ATOM 694 C C . TYR A 1 86 ? -7.164 -2.257 -4.381 1.00 92.00 86 TYR A C 1
ATOM 696 O O . TYR A 1 86 ? -8.353 -1.998 -4.262 1.00 92.00 86 TYR A O 1
ATOM 704 N N . CYS A 1 87 ? -6.219 -1.365 -4.065 1.00 91.00 87 CYS A N 1
ATOM 705 C CA . CYS A 1 87 ? -6.535 -0.062 -3.454 1.00 91.00 87 CYS A CA 1
ATOM 706 C C . CYS A 1 87 ? -6.025 1.149 -4.239 1.00 91.00 87 CYS A C 1
ATOM 708 O O . CYS A 1 87 ? -6.182 2.279 -3.779 1.00 91.00 87 CYS A O 1
ATOM 710 N N . GLN A 1 88 ? -5.384 0.919 -5.389 1.00 90.19 88 GLN A N 1
ATOM 711 C CA . GLN A 1 88 ? -4.822 1.952 -6.266 1.00 90.19 88 GLN A CA 1
ATOM 712 C C . GLN A 1 88 ? -3.751 2.834 -5.597 1.00 90.19 88 GLN A C 1
ATOM 714 O O . GLN A 1 88 ? -3.388 3.895 -6.101 1.00 90.19 88 GLN A O 1
ATOM 719 N N . TYR A 1 89 ? -3.208 2.398 -4.455 1.00 89.75 89 TYR A N 1
ATOM 720 C CA . TYR A 1 89 ? -2.071 3.053 -3.819 1.00 89.75 89 TYR A CA 1
ATOM 721 C C . TYR A 1 89 ? -0.802 2.843 -4.651 1.00 89.75 89 TYR A C 1
ATOM 723 O O . TYR A 1 89 ? -0.428 1.703 -4.924 1.00 89.75 89 TYR A O 1
ATOM 731 N N . ILE A 1 90 ? -0.136 3.944 -4.995 1.00 90.62 90 ILE A N 1
ATOM 732 C CA . ILE A 1 90 ? 1.174 3.983 -5.655 1.00 90.62 90 ILE A CA 1
ATOM 733 C C . ILE A 1 90 ? 2.251 3.987 -4.570 1.00 90.62 90 ILE A C 1
ATOM 735 O O . ILE A 1 90 ? 2.241 4.876 -3.715 1.00 90.62 90 ILE A O 1
ATOM 739 N N . ASP A 1 91 ? 3.165 3.014 -4.592 1.00 89.69 91 ASP A N 1
ATOM 740 C CA . ASP A 1 91 ? 4.280 2.953 -3.639 1.00 89.69 91 ASP A CA 1
ATOM 741 C C . ASP A 1 91 ? 5.449 3.845 -4.111 1.00 89.69 91 ASP A C 1
ATOM 743 O O . ASP A 1 91 ? 6.126 3.494 -5.083 1.00 89.69 91 ASP A O 1
ATOM 747 N N . PRO A 1 92 ? 5.708 4.999 -3.458 1.00 86.69 92 PRO A N 1
ATOM 748 C CA . PRO A 1 92 ? 6.780 5.908 -3.867 1.00 86.69 92 PRO A CA 1
ATOM 749 C C . PRO A 1 92 ? 8.178 5.317 -3.639 1.00 86.69 92 PRO A C 1
ATOM 751 O O . PRO A 1 92 ? 9.129 5.749 -4.289 1.00 86.69 92 PRO A O 1
ATOM 754 N N . ASP A 1 93 ? 8.292 4.312 -2.766 1.00 86.88 93 ASP A N 1
ATOM 755 C CA . ASP A 1 93 ? 9.553 3.675 -2.386 1.00 86.88 93 ASP A CA 1
ATOM 756 C C . ASP A 1 93 ? 9.778 2.363 -3.164 1.00 86.88 93 ASP A C 1
ATOM 758 O O . ASP A 1 93 ? 10.714 1.609 -2.899 1.00 86.88 93 ASP A O 1
ATOM 762 N N . ALA A 1 94 ? 8.960 2.083 -4.189 1.00 88.75 94 ALA A N 1
ATOM 763 C CA . ALA A 1 94 ? 9.061 0.873 -5.009 1.00 88.75 94 ALA A CA 1
ATOM 764 C C . ALA A 1 94 ? 10.399 0.712 -5.753 1.00 88.75 94 ALA A C 1
ATOM 766 O O . ALA A 1 94 ? 10.743 -0.386 -6.199 1.00 88.75 94 ALA A O 1
ATOM 767 N N . PHE A 1 95 ? 11.163 1.795 -5.900 1.00 86.81 95 PHE A N 1
ATOM 768 C CA . PHE A 1 95 ? 12.521 1.769 -6.446 1.00 86.81 95 PHE A CA 1
ATOM 769 C C . PHE A 1 95 ? 13.502 0.986 -5.548 1.00 86.81 95 PHE A C 1
ATOM 771 O O . PHE A 1 95 ? 14.453 0.405 -6.063 1.00 86.81 95 PHE A O 1
ATOM 778 N N . GLU A 1 96 ? 13.258 0.912 -4.237 1.00 89.06 96 GLU A N 1
ATOM 779 C CA . GLU A 1 96 ? 14.132 0.201 -3.290 1.00 89.06 96 GLU A CA 1
ATOM 780 C C . GLU A 1 96 ? 13.898 -1.314 -3.273 1.00 89.06 96 GLU A C 1
ATOM 782 O O . GLU A 1 96 ? 14.638 -2.057 -2.630 1.00 89.06 96 GLU A O 1
ATOM 787 N N . LEU A 1 97 ? 12.862 -1.785 -3.968 1.00 90.50 97 LEU A N 1
ATOM 788 C CA . LEU A 1 97 ? 12.539 -3.202 -4.035 1.00 90.50 97 LEU A CA 1
ATOM 789 C C . LEU A 1 97 ? 13.490 -3.959 -4.961 1.00 90.50 97 LEU A C 1
ATOM 791 O O . LEU A 1 97 ? 14.080 -3.395 -5.890 1.00 90.50 97 LEU A O 1
ATOM 795 N N . GLU A 1 98 ? 13.562 -5.264 -4.716 1.00 93.06 98 GLU A N 1
ATOM 796 C CA . GLU A 1 98 ? 14.142 -6.235 -5.638 1.00 93.06 98 GLU A CA 1
ATOM 797 C C . GLU A 1 98 ? 13.385 -6.233 -6.977 1.00 93.06 98 GLU A C 1
ATOM 799 O O . GLU A 1 98 ? 12.326 -5.617 -7.126 1.00 93.06 98 GLU A O 1
ATOM 804 N N . ASP A 1 99 ? 13.917 -6.927 -7.979 1.00 93.12 99 ASP A N 1
ATOM 805 C CA . ASP A 1 99 ? 13.275 -6.965 -9.294 1.00 93.12 99 ASP A CA 1
ATOM 806 C C . ASP A 1 99 ? 12.040 -7.877 -9.340 1.00 93.12 99 ASP A C 1
ATOM 808 O O . ASP A 1 99 ? 11.226 -7.745 -10.244 1.00 93.12 99 ASP A O 1
ATOM 812 N N . GLU A 1 100 ? 11.833 -8.773 -8.378 1.00 94.38 100 GLU A N 1
ATOM 813 C CA . GLU A 1 100 ? 10.598 -9.552 -8.253 1.00 94.38 100 GLU A CA 1
ATOM 814 C C . GLU A 1 100 ? 10.361 -9.999 -6.811 1.00 94.38 100 GLU A C 1
ATOM 816 O O . GLU A 1 100 ? 11.298 -10.132 -6.022 1.00 94.38 100 GLU A O 1
ATOM 821 N N . GLY A 1 101 ? 9.101 -10.253 -6.456 1.00 94.88 101 GLY A N 1
ATOM 822 C CA . GLY A 1 101 ? 8.770 -10.801 -5.146 1.00 94.88 101 GLY A CA 1
ATOM 823 C C . GLY A 1 101 ? 7.297 -10.717 -4.776 1.00 94.88 101 GLY A C 1
ATOM 824 O O . GLY A 1 101 ? 6.441 -10.347 -5.578 1.00 94.88 101 GLY A O 1
ATOM 825 N N . GLU A 1 102 ? 7.021 -11.061 -3.521 1.00 95.81 102 GLU A N 1
ATOM 826 C CA . GLU A 1 102 ? 5.711 -10.971 -2.878 1.00 95.81 102 GLU A CA 1
ATOM 827 C C . GLU A 1 102 ? 5.838 -10.105 -1.620 1.00 95.81 102 GLU A C 1
ATOM 829 O O . GLU A 1 102 ? 6.846 -10.161 -0.910 1.00 95.81 102 GLU A O 1
ATOM 834 N N . ARG A 1 103 ? 4.846 -9.252 -1.357 1.00 93.12 103 ARG A N 1
ATOM 835 C CA . ARG A 1 103 ? 4.794 -8.409 -0.153 1.00 93.12 103 ARG A CA 1
ATOM 836 C C . ARG A 1 103 ? 3.374 -7.958 0.145 1.00 93.12 103 ARG A C 1
ATOM 838 O O . ARG A 1 103 ? 2.505 -8.004 -0.714 1.00 93.12 103 ARG A O 1
ATOM 845 N N . ASN A 1 104 ? 3.168 -7.396 1.331 1.00 93.94 104 ASN A N 1
ATOM 846 C CA . ASN A 1 104 ? 1.938 -6.672 1.635 1.00 93.94 104 ASN A CA 1
ATOM 847 C C . ASN A 1 104 ? 2.018 -5.230 1.116 1.00 93.94 104 ASN A C 1
ATOM 849 O O . ASN A 1 104 ? 3.027 -4.537 1.300 1.00 93.94 104 ASN A O 1
ATOM 853 N N . CYS A 1 105 ? 0.937 -4.766 0.495 1.00 92.19 105 CYS A N 1
ATOM 854 C CA . CYS A 1 105 ? 0.752 -3.385 0.089 1.00 92.19 105 CYS A CA 1
ATOM 855 C C . CYS A 1 105 ? 0.763 -2.473 1.332 1.00 92.19 105 CYS A C 1
ATOM 857 O O . CYS A 1 105 ? -0.048 -2.672 2.238 1.00 92.19 105 CYS A O 1
ATOM 859 N N . PRO A 1 106 ? 1.599 -1.423 1.382 1.00 88.69 106 PRO A N 1
ATOM 860 C CA . PRO A 1 106 ? 1.613 -0.469 2.499 1.00 88.69 106 PRO A CA 1
ATOM 861 C C . PRO A 1 106 ? 0.388 0.474 2.492 1.00 88.69 106 PRO A C 1
ATOM 863 O O . PRO A 1 106 ? 0.141 1.219 3.443 1.00 88.69 106 PRO A O 1
ATOM 866 N N . GLY A 1 107 ? -0.382 0.458 1.400 1.00 90.19 107 GLY A N 1
ATOM 867 C CA . GLY A 1 107 ? -1.649 1.160 1.220 1.00 90.19 107 GLY A CA 1
ATOM 868 C C . GLY A 1 107 ? -2.785 0.564 2.054 1.00 90.19 107 GLY A C 1
ATOM 869 O O . GLY A 1 107 ? -3.393 1.266 2.869 1.00 90.19 107 GLY A O 1
ATOM 870 N N . CYS A 1 108 ? -3.053 -0.724 1.833 1.00 92.50 108 CYS A N 1
ATOM 871 C CA . CYS A 1 108 ? -4.233 -1.433 2.342 1.00 92.50 108 CYS A CA 1
ATOM 872 C C . CYS A 1 108 ? -3.932 -2.747 3.079 1.00 92.50 108 CYS A C 1
ATOM 874 O O . CYS A 1 108 ? -4.847 -3.344 3.645 1.00 92.50 108 CYS A O 1
ATOM 876 N N . GLY A 1 109 ? -2.684 -3.218 3.066 1.00 92.12 109 GLY A N 1
ATOM 877 C CA . GLY A 1 109 ? -2.276 -4.494 3.655 1.00 92.12 109 GLY A CA 1
ATOM 878 C C . GLY A 1 109 ? -2.511 -5.730 2.782 1.00 92.12 109 GLY A C 1
ATOM 879 O O . GLY A 1 109 ? -2.112 -6.810 3.204 1.00 92.12 109 GLY A O 1
ATOM 880 N N . SER A 1 110 ? -3.116 -5.606 1.593 1.00 92.12 110 SER A N 1
ATOM 881 C CA . SER A 1 110 ? -3.309 -6.742 0.677 1.00 92.12 110 SER A CA 1
ATOM 882 C C . SER A 1 110 ? -1.975 -7.345 0.242 1.00 92.12 110 SER A C 1
ATOM 884 O O . SER A 1 110 ? -1.038 -6.607 -0.062 1.00 92.12 110 SER A O 1
ATOM 886 N N . GLU A 1 111 ? -1.906 -8.668 0.160 1.00 94.31 111 GLU A N 1
ATOM 887 C CA . GLU A 1 111 ? -0.763 -9.376 -0.413 1.00 94.31 111 GLU A CA 1
ATOM 888 C C . GLU A 1 111 ? -0.720 -9.152 -1.931 1.00 94.31 111 GLU A C 1
ATOM 890 O O . GLU A 1 111 ? -1.740 -9.241 -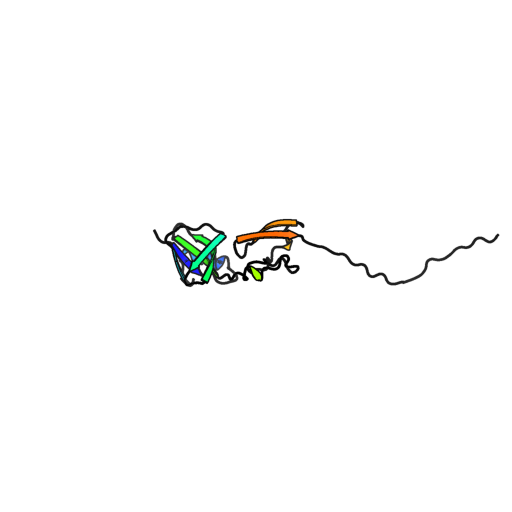2.613 1.00 94.31 111 GLU A O 1
ATOM 895 N N . ILE A 1 112 ? 0.452 -8.798 -2.453 1.00 92.50 112 ILE A N 1
ATOM 896 C CA . ILE A 1 112 ? 0.688 -8.518 -3.868 1.00 92.50 112 ILE A CA 1
ATOM 897 C C . ILE A 1 112 ? 1.976 -9.197 -4.325 1.00 92.50 112 ILE A C 1
ATOM 899 O O . ILE A 1 112 ? 2.973 -9.231 -3.599 1.00 92.50 112 ILE A O 1
ATOM 903 N N . LYS A 1 113 ? 1.965 -9.679 -5.566 1.00 93.62 113 LYS A N 1
ATOM 904 C CA . LYS A 1 113 ? 3.156 -10.118 -6.290 1.00 93.62 113 LYS A CA 1
ATOM 905 C C . LYS A 1 113 ? 3.571 -9.039 -7.279 1.00 93.62 113 LYS A C 1
ATOM 907 O O . LYS A 1 113 ? 2.715 -8.392 -7.875 1.00 93.62 113 LYS A O 1
ATOM 912 N N . TYR A 1 114 ? 4.870 -8.849 -7.460 1.00 92.25 114 TYR A N 1
ATOM 913 C CA . TYR A 1 114 ? 5.402 -7.838 -8.364 1.00 92.25 114 TYR A CA 1
ATOM 914 C C . TYR A 1 114 ? 6.611 -8.350 -9.146 1.00 92.25 114 TYR A C 1
ATOM 916 O O . TYR A 1 114 ? 7.324 -9.253 -8.708 1.00 92.25 114 TYR A O 1
ATOM 924 N N . ILE A 1 115 ? 6.831 -7.734 -10.307 1.00 91.44 115 ILE A N 1
ATOM 925 C CA . ILE A 1 115 ? 8.031 -7.874 -11.131 1.00 91.44 115 ILE A CA 1
ATOM 926 C C . ILE A 1 115 ? 8.370 -6.507 -11.739 1.00 91.44 115 ILE A C 1
ATOM 928 O O . ILE A 1 115 ? 7.516 -5.851 -12.335 1.00 91.44 115 ILE A O 1
ATOM 932 N N . ARG A 1 116 ? 9.617 -6.064 -11.598 1.00 89.69 116 ARG A N 1
ATOM 933 C CA . ARG A 1 116 ? 10.179 -4.897 -12.266 1.00 89.69 116 ARG A CA 1
ATOM 934 C C . ARG A 1 116 ? 10.699 -5.332 -13.631 1.00 89.69 116 ARG A C 1
ATOM 936 O O . ARG A 1 116 ? 11.610 -6.147 -13.741 1.00 89.69 116 ARG A O 1
ATOM 943 N N . ARG A 1 117 ? 10.140 -4.758 -14.694 1.00 87.50 117 ARG A N 1
ATOM 944 C CA . ARG A 1 117 ? 10.637 -4.947 -16.062 1.00 87.50 117 ARG A CA 1
ATOM 945 C C . ARG A 1 117 ? 11.466 -3.733 -16.464 1.00 87.50 117 ARG A C 1
ATOM 947 O O . ARG A 1 117 ? 10.939 -2.630 -16.549 1.00 87.50 117 ARG A O 1
ATOM 954 N N . VAL A 1 118 ? 12.756 -3.939 -16.722 1.00 84.69 118 VAL A N 1
ATOM 955 C CA . VAL A 1 118 ? 13.663 -2.902 -17.237 1.00 84.69 118 VAL A CA 1
ATOM 956 C C . VAL A 1 118 ? 14.006 -3.230 -18.688 1.00 84.69 118 VAL A C 1
ATOM 958 O O . VAL A 1 118 ? 14.595 -4.272 -18.967 1.00 84.69 118 VAL A O 1
ATOM 961 N N . SER A 1 119 ? 13.643 -2.351 -19.621 1.00 87.31 119 SER A N 1
ATOM 962 C CA . SER A 1 119 ? 13.972 -2.488 -21.045 1.00 87.31 119 SER A CA 1
ATOM 963 C C . SER A 1 119 ? 15.008 -1.452 -21.473 1.00 87.31 119 SER A C 1
ATOM 965 O O . SER A 1 119 ? 14.871 -0.272 -21.156 1.00 87.31 119 SER A O 1
ATOM 967 N N . VAL A 1 120 ? 16.015 -1.882 -22.238 1.00 91.31 120 VAL A N 1
ATOM 968 C CA . VAL A 1 120 ? 16.986 -0.992 -22.890 1.00 91.31 120 VAL A CA 1
ATOM 969 C C . VAL A 1 120 ? 16.752 -1.032 -24.395 1.00 91.31 120 VAL A C 1
ATOM 971 O O . VAL A 1 120 ? 16.786 -2.104 -24.998 1.00 91.31 120 VAL A O 1
ATOM 974 N N . GLU A 1 121 ? 16.547 0.135 -24.999 1.00 94.12 121 GLU A N 1
ATOM 975 C CA . GLU A 1 121 ? 16.395 0.292 -26.444 1.00 94.12 121 GLU A CA 1
ATOM 976 C C . GLU A 1 121 ? 17.596 1.050 -27.024 1.00 94.12 121 GLU A C 1
ATOM 978 O O . GLU A 1 121 ? 18.057 2.043 -26.458 1.00 94.12 121 GLU A O 1
ATOM 983 N N . TYR A 1 122 ? 18.113 0.573 -28.159 1.00 90.69 122 TYR A N 1
ATOM 984 C CA . TYR A 1 122 ? 19.210 1.216 -28.880 1.00 90.69 122 TYR A CA 1
ATOM 985 C C . TYR A 1 122 ? 18.713 1.770 -30.207 1.00 90.69 122 TYR A C 1
ATOM 987 O O . TYR A 1 122 ? 18.211 1.030 -31.051 1.00 90.69 122 TYR A O 1
ATOM 995 N N . VAL A 1 123 ? 18.962 3.056 -30.427 1.00 93.06 123 VAL A N 1
ATOM 996 C CA . VAL A 1 123 ? 18.803 3.693 -31.734 1.00 93.06 123 VAL A CA 1
ATOM 997 C C . VAL A 1 123 ? 20.193 3.894 -32.322 1.00 93.06 123 VAL A C 1
ATO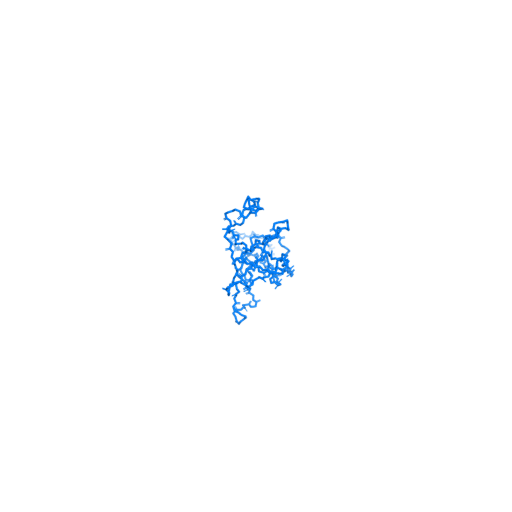M 999 O O . VAL A 1 123 ? 21.049 4.532 -31.711 1.00 93.06 123 VAL A O 1
ATOM 1002 N N . VAL A 1 124 ? 20.439 3.311 -33.496 1.00 95.06 124 VAL A N 1
ATOM 1003 C CA . VAL A 1 124 ? 21.731 3.404 -34.184 1.00 95.06 124 VAL A CA 1
ATOM 1004 C C . VAL A 1 124 ? 21.538 4.082 -35.529 1.00 95.06 124 VAL A C 1
ATOM 1006 O O . VAL A 1 124 ? 20.816 3.585 -36.391 1.00 95.06 124 VAL A O 1
ATOM 1009 N N . GLU A 1 125 ? 22.244 5.189 -35.726 1.00 96.19 125 GLU A N 1
ATOM 1010 C CA . GLU A 1 125 ? 22.248 5.937 -36.978 1.00 96.19 125 GLU A CA 1
ATOM 1011 C C . GLU A 1 125 ? 23.596 5.770 -37.701 1.00 96.19 125 GLU A C 1
ATOM 1013 O O . GLU A 1 125 ? 24.658 5.743 -37.066 1.00 96.19 125 GLU A O 1
ATOM 1018 N N . PRO A 1 126 ? 23.607 5.636 -39.038 1.00 94.75 126 PRO A N 1
ATOM 1019 C CA . PRO A 1 126 ? 24.847 5.468 -39.780 1.00 94.75 126 PRO A CA 1
ATOM 1020 C C . PRO A 1 126 ? 25.653 6.776 -39.819 1.00 94.75 126 PRO A C 1
ATOM 1022 O O . PRO A 1 126 ? 25.198 7.773 -40.367 1.00 94.75 126 PRO A O 1
ATOM 1025 N N . VAL A 1 127 ? 26.897 6.753 -39.323 1.00 96.69 127 VAL A N 1
ATOM 1026 C CA . VAL A 1 127 ? 27.813 7.914 -39.398 1.00 96.69 127 VAL A CA 1
ATOM 1027 C C . VAL A 1 127 ? 28.771 7.808 -40.586 1.00 96.69 127 VAL A C 1
ATOM 1029 O O . VAL A 1 127 ? 28.841 8.694 -41.436 1.00 96.69 127 VAL A O 1
ATOM 1032 N N . LYS A 1 128 ? 29.549 6.722 -40.667 1.00 96.38 128 LYS A N 1
ATOM 1033 C CA . LYS A 1 128 ? 30.531 6.518 -41.741 1.00 96.38 128 LYS A CA 1
ATOM 1034 C C . LYS A 1 128 ? 30.868 5.041 -41.908 1.00 96.38 128 LYS A C 1
ATOM 1036 O O . LYS A 1 128 ? 31.169 4.351 -40.939 1.00 96.38 128 LYS A O 1
ATOM 1041 N N . ARG A 1 129 ? 30.894 4.565 -43.156 1.00 95.75 129 ARG A N 1
ATOM 1042 C CA . ARG A 1 129 ? 31.347 3.207 -43.496 1.00 95.75 129 ARG A CA 1
ATOM 1043 C C . ARG A 1 129 ? 32.871 3.075 -43.349 1.00 95.75 129 ARG A C 1
ATOM 1045 O O . ARG A 1 129 ? 33.614 3.978 -43.734 1.00 95.75 129 ARG A O 1
ATOM 1052 N N . ALA A 1 130 ? 33.339 1.925 -42.859 1.00 96.50 130 ALA A N 1
ATOM 1053 C CA . ALA A 1 130 ? 34.763 1.596 -42.780 1.00 96.50 130 ALA A CA 1
ATOM 1054 C C . ALA A 1 130 ? 35.444 1.535 -44.165 1.00 96.50 130 ALA A C 1
ATOM 1056 O O . ALA A 1 130 ? 34.822 1.186 -45.174 1.00 96.50 130 ALA A O 1
ATOM 1057 N N . LYS A 1 131 ? 36.746 1.854 -44.205 1.00 95.56 131 LYS A N 1
ATOM 1058 C CA . LYS A 1 131 ? 37.566 1.767 -45.423 1.00 95.56 131 LYS A CA 1
ATOM 1059 C C . LYS A 1 131 ? 37.720 0.304 -45.850 1.00 95.56 131 LYS A C 1
ATOM 1061 O O . LYS A 1 131 ? 38.050 -0.545 -45.030 1.00 95.56 131 LYS A O 1
ATOM 1066 N N . ILE A 1 132 ? 37.528 0.029 -47.139 1.00 95.88 132 ILE A N 1
ATOM 1067 C CA . ILE A 1 132 ? 37.744 -1.296 -47.734 1.00 95.88 132 ILE A CA 1
ATOM 1068 C C . ILE A 1 132 ? 39.126 -1.323 -48.388 1.00 95.88 132 ILE A C 1
ATOM 1070 O O . ILE A 1 132 ? 39.437 -0.448 -49.197 1.00 95.8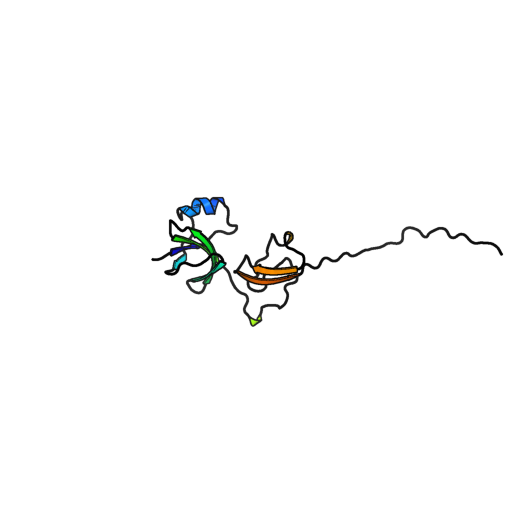8 132 ILE A O 1
ATOM 1074 N N . TRP A 1 133 ? 39.921 -2.342 -48.071 1.00 91.94 133 TRP A N 1
ATOM 1075 C CA . TRP A 1 133 ? 41.164 -2.669 -48.772 1.00 91.94 133 TRP A CA 1
ATOM 1076 C C . TRP A 1 133 ? 40.898 -3.828 -49.737 1.00 91.94 133 TRP A C 1
ATOM 1078 O O . TRP A 1 133 ? 40.174 -4.760 -49.390 1.00 91.94 133 TRP A O 1
ATOM 1088 N N . ARG A 1 134 ? 41.441 -3.766 -50.955 1.00 92.06 134 ARG A N 1
ATOM 1089 C CA . ARG A 1 134 ? 41.322 -4.827 -51.969 1.00 92.06 134 ARG A CA 1
ATOM 1090 C C . ARG A 1 134 ? 42.723 -5.317 -52.333 1.00 92.06 134 ARG A C 1
ATOM 1092 O O . ARG A 1 134 ? 43.636 -4.498 -52.368 1.00 92.06 134 ARG A O 1
ATOM 1099 N N . SER A 1 135 ? 42.883 -6.620 -52.571 1.00 87.62 135 SER A N 1
ATOM 1100 C CA . SER A 1 135 ? 44.111 -7.187 -53.139 1.00 87.62 135 SER A CA 1
ATOM 1101 C C . SER A 1 135 ? 43.952 -7.336 -54.648 1.00 87.62 135 SER A C 1
ATOM 1103 O O . SER A 1 135 ? 42.958 -7.917 -55.095 1.00 87.62 135 SER A O 1
ATOM 1105 N N . ASP A 1 136 ? 44.934 -6.873 -55.410 1.00 81.50 136 ASP A N 1
ATOM 1106 C CA . ASP A 1 136 ? 45.005 -7.158 -56.840 1.00 81.50 136 ASP A CA 1
ATOM 1107 C C . ASP A 1 136 ? 45.484 -8.609 -57.035 1.00 81.50 136 ASP A C 1
ATOM 1109 O O . ASP A 1 136 ? 46.372 -9.073 -56.315 1.00 81.50 136 ASP A O 1
ATOM 1113 N N . LYS A 1 137 ? 44.815 -9.344 -57.932 1.00 62.41 137 LYS A N 1
ATOM 1114 C CA . LYS A 1 137 ? 45.210 -10.695 -58.360 1.00 62.41 137 LYS A CA 1
ATOM 1115 C C . LYS A 1 137 ? 46.249 -10.619 -59.466 1.00 62.41 137 LYS A C 1
ATOM 1117 O O . LYS A 1 137 ? 46.092 -9.729 -60.330 1.00 62.41 137 LYS A O 1
#

Sequence (137 aa):
MSWKVFLLNSPVNYEDISKSRTGDNLKPIGLINTKPKISDNLQINNKIYHVCMLVFEEKYIGVREISFVDEDEVDETVEENFTCPYCQYIDPDAFELEDEGERNCPGCGSEIKYIRRVSVEYVVEPVKRAKIWRSDK

Secondary structure (DSSP, 8-state):
--EEEEEPPSS--HHHHHHTTTTTTSEEEEEESSPPPTT-EEEETTEEEEEEEEETTTTEEEEEEE-PPPGGG--S---STTB-TTT--B-TTGGGS-SEEEEE-TTT--EEEEE-------------PPPPP----

Radius of gyration: 25.16 Å; chains: 1; bounding box: 65×29×85 Å

pLDDT: mean 84.83, std 12.62, range [51.28, 96.69]

Organism: NCBI:txid1123291

Foldseek 3Di:
DKAWEFEADPPRDVVVVVVCLVPPPTHTQDIDPDDDDQLDWDAGPNWIWHFHDADPVRRYTYTHTFAFDPPVQQDPDDPDQCADSTTRDRDPCCVVDDQWDWDADNRRRDIDTDGHDDDDDDDDDDDDDDDDDDDDD